Protein AF-A0AA39JSB5-F1 (afdb_monomer)

Foldseek 3Di:
DCPPKDKDFPPVCVVVLVVLVVPADPVLLVVLVVCVVVVNLDPPPDPSVVSNSVSVVGIDTQPCVPPPDPNVVVVVVVVLVVCCVVVNDDDDDDDDDDDPPPPPVD

Nearest PDB structures (foldseek):
  6n62-assembly1_F  TM=3.668E-01  e=5.712E+00  Escherichia coli

Organism: Armillaria tabescens (NCBI:txid1929756)

Radius of gyration: 24.2 Å; Cα contacts (8 Å, |Δi|>4): 65; chains: 1; bounding box: 66×37×50 Å

Secondary structure (DSSP, 8-state):
--TT-EEE--GGGHHHHHHHHHHS-HHHHHHHHHHHHTT--S---SHHHHHHHHHHHH-EEE-TTSTT-HHHHHHHHHHHHHHHHHH-PPPP-------GGG-TT-

Mean predicted aligned error: 11.79 Å

Structure (mmCIF, N/CA/C/O backbone):
data_AF-A0AA39JSB5-F1
#
_entry.id   AF-A0AA39JSB5-F1
#
loop_
_atom_site.group_PDB
_atom_site.id
_atom_site.type_symbol
_atom_site.label_atom_id
_atom_site.label_alt_id
_atom_site.label_comp_id
_atom_site.label_asym_id
_atom_site.label_entity_id
_atom_site.label_seq_id
_atom_site.pdbx_PDB_ins_code
_atom_site.Cartn_x
_atom_site.Cartn_y
_atom_site.Cartn_z
_atom_site.occupancy
_atom_site.B_iso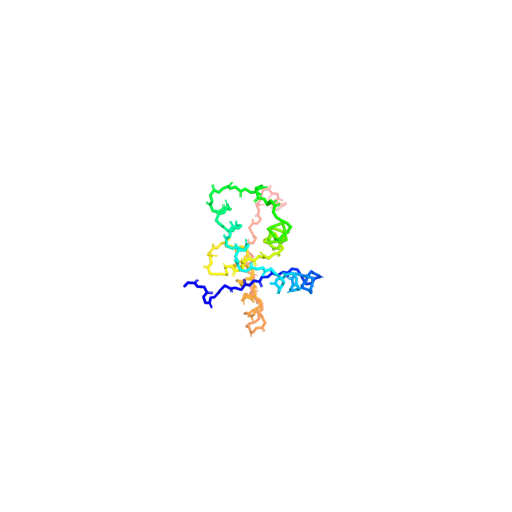_or_equiv
_atom_site.auth_seq_id
_atom_site.auth_comp_id
_atom_site.auth_asym_id
_atom_site.auth_atom_id
_atom_site.pdbx_PDB_model_num
ATOM 1 N N . MET A 1 1 ? -17.207 -0.262 -5.911 1.00 43.06 1 MET A N 1
ATOM 2 C CA . MET A 1 1 ? -15.891 0.424 -5.897 1.00 43.06 1 MET A CA 1
ATOM 3 C C . MET A 1 1 ? -14.886 -0.124 -4.862 1.00 43.06 1 MET A C 1
ATOM 5 O O . MET A 1 1 ? -13.810 0.439 -4.756 1.00 43.06 1 MET A O 1
ATOM 9 N N . LEU A 1 2 ? -15.165 -1.223 -4.135 1.00 50.91 2 LEU A N 1
ATOM 10 C CA . LEU A 1 2 ? -14.267 -1.774 -3.091 1.00 50.91 2 LEU A CA 1
ATOM 11 C C . LEU A 1 2 ? -13.496 -3.044 -3.505 1.00 50.91 2 LEU A C 1
ATOM 13 O O . LEU A 1 2 ? -12.638 -3.518 -2.771 1.00 50.91 2 LEU A O 1
ATOM 17 N N . LEU A 1 3 ? -13.769 -3.587 -4.694 1.00 52.03 3 LEU A N 1
ATOM 18 C CA . LEU A 1 3 ? -13.309 -4.916 -5.131 1.00 52.03 3 LEU A CA 1
ATOM 19 C C . LEU A 1 3 ? -11.785 -5.025 -5.360 1.00 52.03 3 LEU A C 1
ATOM 21 O O . LEU A 1 3 ? -11.281 -6.104 -5.646 1.00 52.03 3 LEU A O 1
ATOM 25 N N . ARG A 1 4 ? -11.044 -3.914 -5.257 1.00 60.09 4 ARG A N 1
ATOM 26 C CA . ARG A 1 4 ? -9.580 -3.857 -5.433 1.00 60.09 4 ARG A CA 1
ATOM 27 C C . ARG A 1 4 ? -8.861 -3.139 -4.288 1.00 60.09 4 ARG A C 1
ATOM 29 O O . ARG A 1 4 ? -7.725 -2.700 -4.455 1.00 60.09 4 ARG A O 1
ATOM 36 N N . THR A 1 5 ? -9.503 -3.005 -3.131 1.00 61.28 5 THR A N 1
ATOM 37 C CA . THR A 1 5 ? -8.871 -2.412 -1.950 1.00 61.28 5 THR A CA 1
ATOM 38 C C . THR A 1 5 ? -8.203 -3.517 -1.145 1.00 61.28 5 THR A C 1
ATOM 40 O O . THR A 1 5 ? -8.874 -4.403 -0.627 1.00 61.28 5 THR A O 1
ATOM 43 N N . SER A 1 6 ? -6.874 -3.476 -1.041 1.00 70.81 6 SER A N 1
ATOM 44 C CA . SER A 1 6 ? -6.130 -4.350 -0.127 1.00 70.81 6 SER A CA 1
ATOM 45 C C . SER A 1 6 ? -5.688 -3.559 1.099 1.00 70.81 6 SER A C 1
ATOM 47 O O . SER A 1 6 ? -5.373 -2.372 1.011 1.00 70.81 6 SER A O 1
ATOM 49 N N . LEU A 1 7 ? -5.686 -4.205 2.260 1.00 77.12 7 LEU A N 1
ATOM 50 C CA . LEU A 1 7 ? -5.230 -3.613 3.512 1.00 77.12 7 LEU A CA 1
ATOM 51 C C . LEU A 1 7 ? -3.796 -4.078 3.779 1.00 77.12 7 LEU A C 1
ATOM 53 O O . LEU A 1 7 ? -3.492 -5.265 3.661 1.00 77.12 7 LEU A O 1
ATOM 57 N N . LYS A 1 8 ? -2.898 -3.149 4.120 1.00 79.44 8 LYS A N 1
ATOM 58 C CA . LYS A 1 8 ? -1.519 -3.467 4.516 1.00 79.44 8 LYS A CA 1
ATOM 59 C C . LYS A 1 8 ? -1.251 -3.052 5.951 1.00 79.44 8 LYS A C 1
ATOM 61 O O . LYS A 1 8 ? -1.620 -1.963 6.376 1.00 7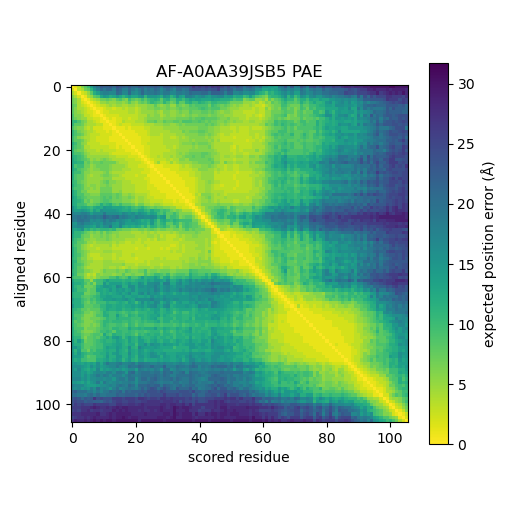9.44 8 LYS A O 1
ATOM 66 N N . VAL A 1 9 ? -0.496 -3.903 6.637 1.00 84.81 9 VAL A N 1
ATOM 67 C CA . VAL A 1 9 ? 0.017 -3.693 7.994 1.00 84.81 9 VAL A CA 1
ATOM 68 C C . VAL A 1 9 ? 1.507 -4.041 8.005 1.00 84.81 9 VAL A C 1
ATOM 70 O O . VAL A 1 9 ? 1.981 -4.831 7.181 1.00 84.81 9 VAL A O 1
ATOM 73 N N . LYS A 1 10 ? 2.282 -3.456 8.925 1.00 83.06 10 LYS A N 1
ATOM 74 C CA . LYS A 1 10 ? 3.678 -3.862 9.148 1.00 83.06 10 LYS A CA 1
ATOM 75 C C . LYS A 1 10 ? 3.737 -5.337 9.556 1.00 83.06 10 LYS A C 1
ATOM 77 O O . LYS A 1 10 ? 3.004 -5.765 10.441 1.00 83.06 10 LYS A O 1
ATOM 82 N N . ARG A 1 11 ? 4.683 -6.100 8.994 1.00 84.94 11 ARG A N 1
ATOM 83 C CA . ARG A 1 11 ? 4.834 -7.545 9.268 1.00 84.94 11 ARG A CA 1
ATOM 84 C C . ARG A 1 11 ? 4.926 -7.875 10.763 1.00 84.94 11 ARG A C 1
ATOM 86 O O . ARG A 1 11 ? 4.294 -8.823 11.206 1.00 84.94 11 ARG A O 1
ATOM 93 N N . LYS A 1 12 ? 5.672 -7.075 11.536 1.00 88.94 12 LYS A N 1
ATOM 94 C CA . LYS A 1 12 ? 5.827 -7.258 12.993 1.00 88.94 12 LYS A CA 1
ATOM 95 C C . LYS A 1 12 ? 4.504 -7.106 13.757 1.00 88.94 12 LYS A C 1
ATOM 97 O O . LYS A 1 12 ? 4.301 -7.794 14.746 1.00 88.94 12 LYS A O 1
ATOM 102 N N . SER A 1 13 ? 3.612 -6.242 13.274 1.00 86.06 13 SER A N 1
ATOM 103 C CA . SER A 1 13 ? 2.326 -5.937 13.910 1.00 86.06 13 SER A CA 1
ATOM 104 C C . SER A 1 13 ? 1.174 -6.791 13.372 1.00 86.06 13 SER A C 1
ATOM 106 O O . SER A 1 13 ? 0.078 -6.724 13.917 1.00 86.06 13 SER A O 1
ATOM 108 N N . PHE A 1 14 ? 1.395 -7.599 12.326 1.00 87.62 14 PHE A N 1
ATOM 109 C CA . PHE A 1 14 ? 0.329 -8.308 11.608 1.00 87.62 14 PHE A CA 1
ATOM 110 C C . PHE A 1 14 ? -0.544 -9.162 12.531 1.00 87.62 14 PHE A C 1
ATOM 112 O O . PHE A 1 14 ? -1.759 -9.014 12.520 1.00 87.62 14 PHE A O 1
ATOM 119 N N . MET A 1 15 ? 0.066 -10.001 13.374 1.00 88.69 15 MET A N 1
ATOM 120 C CA . MET A 1 15 ? -0.684 -10.879 14.281 1.00 88.69 15 MET A CA 1
ATOM 121 C C . MET A 1 15 ? -1.504 -10.104 15.313 1.00 88.69 15 MET A C 1
ATOM 123 O O . MET A 1 15 ? -2.618 -10.504 15.631 1.00 88.69 15 MET A O 1
ATOM 127 N N . SER A 1 16 ? -0.958 -9.001 15.828 1.00 89.25 16 SER A N 1
ATOM 128 C CA . SER A 1 16 ? -1.645 -8.150 16.802 1.00 89.25 16 SER A CA 1
ATOM 129 C C . SER A 1 16 ? -2.839 -7.453 16.159 1.00 89.25 16 SER A C 1
ATOM 131 O O . SER A 1 16 ? -3.951 -7.535 16.665 1.00 89.25 16 SER A O 1
ATOM 133 N N . VAL A 1 17 ? -2.617 -6.819 15.006 1.00 87.62 17 VAL A N 1
ATOM 134 C CA . VAL A 1 17 ? -3.651 -6.070 14.288 1.00 87.62 17 VAL A CA 1
ATOM 135 C C . VAL A 1 17 ? -4.733 -7.001 13.751 1.00 87.62 17 VAL A C 1
ATOM 137 O O . VAL A 1 17 ? -5.899 -6.648 13.824 1.00 87.62 17 VAL A O 1
ATOM 140 N N . ALA A 1 18 ? -4.389 -8.200 13.274 1.00 87.38 18 ALA A N 1
ATOM 141 C CA . ALA A 1 18 ? -5.375 -9.180 12.816 1.00 87.38 18 ALA A CA 1
ATOM 142 C C . ALA A 1 18 ? -6.295 -9.662 13.948 1.00 87.38 18 ALA A C 1
ATOM 144 O O . ALA A 1 18 ? -7.486 -9.849 13.721 1.00 87.38 18 ALA A O 1
ATOM 145 N N . ARG A 1 19 ? -5.760 -9.836 15.166 1.00 89.50 19 ARG A N 1
ATOM 146 C CA . ARG A 1 19 ? -6.567 -10.187 16.345 1.00 89.50 19 ARG A CA 1
ATOM 147 C C . ARG A 1 19 ? -7.512 -9.055 16.724 1.00 89.50 19 ARG A C 1
ATOM 149 O O . ARG A 1 19 ? -8.704 -9.307 16.806 1.00 89.50 19 ARG A O 1
ATOM 156 N N . SER A 1 20 ? -6.999 -7.830 16.859 1.00 86.12 20 SER A N 1
ATOM 157 C CA . SER A 1 20 ? -7.837 -6.653 17.126 1.00 86.12 20 SER A CA 1
ATOM 158 C C . SER A 1 20 ? -8.875 -6.417 16.024 1.00 86.12 20 SER A C 1
ATOM 160 O O . SER A 1 20 ? -10.000 -6.026 16.296 1.00 86.12 20 SER A O 1
ATOM 162 N N . PHE A 1 21 ? -8.546 -6.709 14.764 1.00 84.31 21 PHE A N 1
ATOM 163 C CA . PHE A 1 21 ? -9.501 -6.585 13.661 1.00 84.31 21 PHE A CA 1
ATOM 164 C C . PHE A 1 21 ? -10.670 -7.565 13.784 1.00 84.31 21 PHE A C 1
ATOM 166 O O . PHE A 1 21 ? -11.780 -7.242 13.382 1.00 84.31 21 PHE A O 1
ATOM 173 N N . ALA A 1 22 ? -10.425 -8.760 14.328 1.00 86.56 22 ALA A N 1
ATOM 174 C CA . ALA A 1 22 ? -11.452 -9.779 14.514 1.00 86.56 22 ALA A CA 1
ATOM 175 C C . ALA A 1 22 ? -12.348 -9.526 15.740 1.00 86.56 22 ALA A C 1
ATOM 177 O O . ALA A 1 22 ? -13.422 -10.115 15.823 1.00 86.56 22 ALA A O 1
ATOM 178 N N . THR A 1 23 ? -11.912 -8.694 16.691 1.00 86.94 23 THR A N 1
ATOM 179 C CA . THR A 1 23 ? -12.653 -8.396 17.928 1.00 86.94 23 THR A CA 1
ATOM 180 C C . THR A 1 23 ? -13.508 -7.136 17.841 1.00 86.94 23 THR A C 1
ATOM 182 O O . THR A 1 23 ? -14.439 -6.990 18.625 1.00 86.94 23 THR A O 1
ATOM 185 N N . VAL A 1 24 ? -13.209 -6.230 16.910 1.00 86.06 24 VAL A N 1
ATOM 186 C CA . VAL A 1 24 ? -13.911 -4.948 16.766 1.00 86.06 24 VAL A CA 1
ATOM 187 C C . VAL A 1 24 ? -15.308 -5.124 16.158 1.00 86.06 24 VAL A C 1
ATOM 189 O O . VAL A 1 24 ? -15.475 -5.800 15.141 1.00 86.06 24 VAL A O 1
ATOM 192 N N . SER 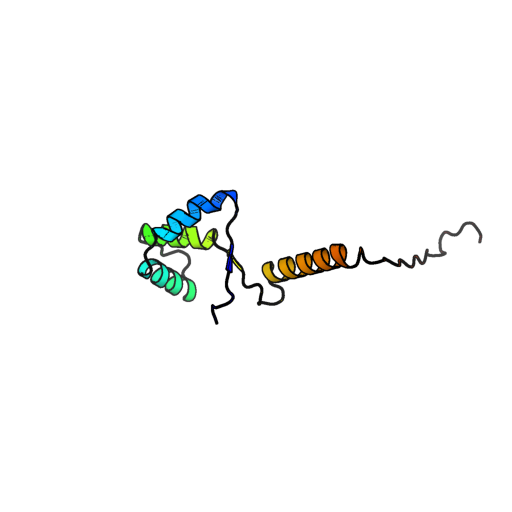A 1 25 ? -16.304 -4.458 16.754 1.00 86.69 25 SER A N 1
ATOM 193 C CA . SER A 1 25 ? -17.689 -4.450 16.275 1.00 86.69 25 SER A CA 1
ATOM 194 C C . SER A 1 25 ? -17.860 -3.597 14.999 1.00 86.69 25 SER A C 1
ATOM 196 O O . SER A 1 25 ? -17.257 -2.521 14.874 1.00 86.69 25 SER A O 1
ATOM 198 N N . PRO A 1 26 ? -18.685 -4.036 14.026 1.00 85.31 26 PRO A N 1
ATOM 199 C CA . PRO A 1 26 ? -18.995 -3.248 12.831 1.00 85.31 26 PRO A CA 1
ATOM 200 C C . PRO A 1 26 ? -19.630 -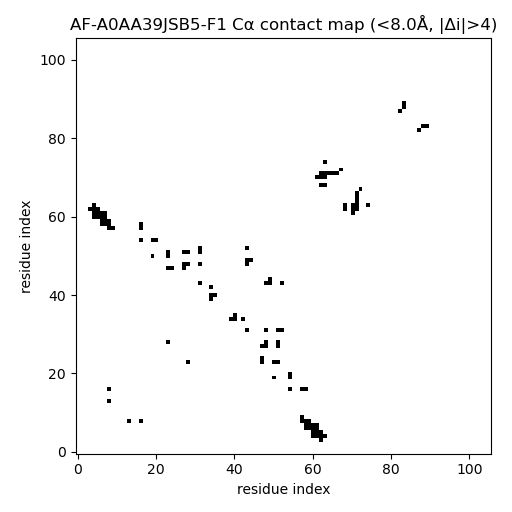1.891 13.155 1.00 85.31 26 PRO A C 1
ATOM 202 O O . PRO A 1 26 ? -19.369 -0.906 12.463 1.00 85.31 26 PRO A O 1
ATOM 205 N N . GLU A 1 27 ? -20.442 -1.828 14.211 1.00 86.12 27 GLU A N 1
ATOM 206 C CA . GLU A 1 27 ? -21.127 -0.617 14.653 1.00 86.12 27 GLU A CA 1
ATOM 207 C C . GLU A 1 27 ? -20.133 0.439 15.150 1.00 86.12 27 GLU A C 1
ATOM 209 O O . GLU A 1 27 ? -20.194 1.588 14.708 1.00 86.12 27 GLU A O 1
ATOM 214 N N . ALA A 1 28 ? -19.165 0.055 15.993 1.00 84.12 28 ALA A N 1
ATOM 215 C CA . ALA A 1 28 ? -18.116 0.969 16.448 1.00 84.12 28 ALA A CA 1
ATOM 216 C C . ALA A 1 28 ? -17.272 1.482 15.271 1.00 84.12 28 ALA A C 1
ATOM 218 O O . ALA A 1 28 ? -16.900 2.656 15.225 1.00 84.12 28 ALA A O 1
ATOM 219 N N . LEU A 1 29 ? -17.014 0.625 14.279 1.00 83.56 29 LEU A N 1
ATOM 220 C CA . LEU A 1 29 ? -16.277 1.001 13.075 1.00 83.56 29 LEU A CA 1
ATOM 221 C C . LEU A 1 29 ? -17.041 2.034 12.233 1.00 83.56 29 LEU A C 1
ATOM 223 O O . LEU A 1 29 ? -16.435 2.970 11.707 1.00 83.56 29 LEU A O 1
ATOM 227 N N . HIS A 1 30 ? -18.366 1.895 12.144 1.00 85.19 30 HIS A N 1
ATOM 228 C CA . HIS A 1 30 ? -19.224 2.849 11.450 1.00 85.19 30 HIS A CA 1
ATOM 229 C C . HIS A 1 30 ? -19.247 4.212 12.151 1.00 85.19 30 HIS A C 1
ATOM 231 O O . HIS A 1 30 ? -18.989 5.225 11.500 1.00 85.19 30 HIS A O 1
ATOM 237 N N . ILE A 1 31 ? -19.451 4.230 13.471 1.00 85.19 31 ILE A N 1
ATOM 238 C CA . ILE A 1 31 ? -19.483 5.460 14.278 1.00 85.19 31 ILE A CA 1
ATOM 239 C C . ILE A 1 31 ? -18.165 6.229 14.138 1.00 85.19 31 ILE A C 1
ATOM 241 O O . ILE A 1 31 ? -18.163 7.411 13.796 1.00 85.19 31 ILE A O 1
ATOM 245 N N . VAL A 1 32 ? -17.025 5.550 14.310 1.00 84.38 32 VAL A N 1
ATOM 246 C CA . VAL A 1 32 ? -15.703 6.183 14.173 1.00 84.38 32 VAL A CA 1
ATOM 247 C C . VAL A 1 32 ? -15.479 6.698 12.748 1.00 84.38 32 VAL A C 1
ATOM 249 O O . VAL A 1 32 ? -14.938 7.791 12.570 1.00 84.38 32 VAL A O 1
ATOM 252 N N . SER A 1 33 ? -15.922 5.960 11.724 1.00 82.44 33 SER A N 1
ATOM 253 C CA . SER A 1 33 ? -15.815 6.414 10.332 1.00 82.44 33 SER A CA 1
ATOM 254 C C . SER A 1 33 ? -16.634 7.679 10.058 1.00 82.44 33 SER A C 1
ATOM 256 O O . SER A 1 33 ? -16.168 8.569 9.344 1.00 82.44 33 SER A O 1
ATOM 258 N N . GLU A 1 34 ? -17.819 7.791 10.663 1.00 84.94 34 GLU A N 1
ATOM 259 C CA . GLU A 1 34 ? -18.687 8.955 10.525 1.00 84.94 34 GLU A CA 1
ATOM 260 C C . GLU A 1 34 ? -18.082 10.175 11.229 1.00 84.94 34 GLU A C 1
ATOM 262 O O . GLU A 1 34 ? -17.979 11.239 10.615 1.00 84.94 34 GLU A O 1
ATOM 267 N N . CYS A 1 35 ? -17.593 10.016 12.462 1.00 82.44 35 CYS A N 1
ATOM 268 C CA . CYS A 1 35 ? -16.901 11.078 13.198 1.00 82.44 35 CYS A CA 1
ATOM 269 C C . CYS A 1 35 ? -15.706 11.632 12.408 1.00 82.44 35 CYS A C 1
ATOM 271 O O . CYS A 1 35 ? -15.594 12.842 12.205 1.00 82.44 35 CYS A O 1
ATOM 273 N N . ILE A 1 36 ? -14.867 10.748 11.859 1.00 80.69 36 ILE A N 1
ATOM 274 C CA . ILE A 1 36 ? -13.711 11.151 11.047 1.00 80.69 36 ILE A CA 1
ATOM 275 C C . ILE A 1 36 ? -14.154 11.862 9.763 1.00 80.69 36 ILE A C 1
ATOM 277 O O . ILE A 1 36 ? -13.534 12.849 9.370 1.00 80.69 36 ILE A O 1
ATOM 281 N N . SER A 1 37 ? -15.236 11.411 9.119 1.00 80.50 37 SER A N 1
ATOM 282 C CA . SER A 1 37 ? -15.764 12.065 7.911 1.00 80.50 37 SER A CA 1
ATOM 283 C C . SER A 1 37 ? -16.239 13.501 8.163 1.00 80.50 37 SER A C 1
ATOM 285 O O . SER A 1 37 ? -16.151 14.345 7.272 1.00 80.50 37 SER A O 1
ATOM 287 N N . ARG A 1 38 ? -16.686 13.790 9.391 1.00 83.00 38 ARG A N 1
ATOM 288 C CA . ARG A 1 38 ? -17.097 15.124 9.849 1.00 83.00 38 ARG A CA 1
ATOM 289 C C . ARG A 1 38 ? -15.913 15.998 10.288 1.00 83.00 38 ARG A 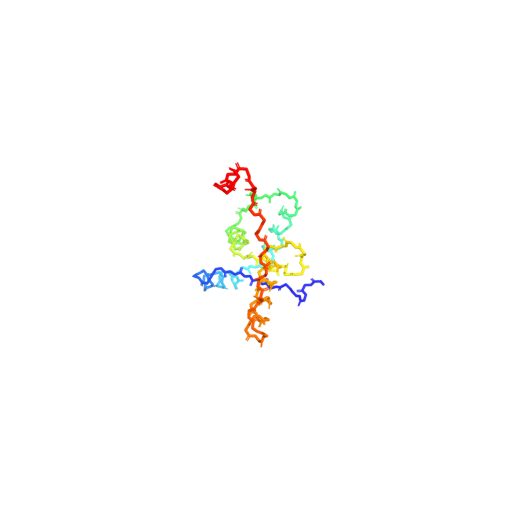C 1
ATOM 291 O O . ARG A 1 38 ? -16.104 17.188 10.516 1.00 83.00 38 ARG A O 1
ATOM 298 N N . GLY A 1 39 ? -14.701 15.439 10.357 1.00 76.50 39 GLY A N 1
ATOM 299 C CA . GLY A 1 39 ? -13.481 16.134 10.777 1.00 76.50 39 GLY A CA 1
ATOM 300 C C . GLY A 1 39 ? -13.164 16.025 12.271 1.00 76.50 39 GLY A C 1
ATOM 301 O O . GLY A 1 39 ? -12.213 16.661 12.726 1.00 76.50 39 GLY A O 1
ATOM 302 N N . ASP A 1 40 ? -13.907 15.208 13.022 1.00 75.62 40 ASP A N 1
ATOM 303 C CA . ASP A 1 40 ? -13.647 14.951 14.437 1.00 75.62 40 ASP A CA 1
ATOM 304 C C . ASP A 1 40 ? -12.642 13.801 14.597 1.00 75.62 40 ASP A C 1
ATOM 306 O O . ASP A 1 40 ? -12.931 12.633 14.335 1.00 75.62 40 ASP A O 1
ATOM 310 N N . TYR A 1 41 ? -11.430 14.138 15.043 1.00 63.94 41 TYR A N 1
ATOM 311 C CA . TYR A 1 41 ? -10.328 13.183 15.228 1.00 63.94 41 TYR A CA 1
ATOM 312 C C . TYR A 1 41 ? -10.172 12.688 16.678 1.00 63.94 41 TYR A C 1
ATOM 314 O O . TYR A 1 41 ? -9.302 11.857 16.949 1.00 63.94 41 TYR A O 1
ATOM 322 N N . THR A 1 42 ? -10.955 13.218 17.623 1.00 60.28 42 THR A N 1
ATOM 323 C CA . THR A 1 42 ? -10.676 13.122 19.071 1.00 60.28 42 THR A CA 1
ATOM 324 C C . THR A 1 42 ? -11.771 12.457 19.903 1.00 60.28 42 THR A C 1
ATOM 326 O O . THR A 1 42 ? -11.504 12.070 21.040 1.00 60.28 42 THR A O 1
ATOM 329 N N . THR A 1 43 ? -12.972 12.258 19.369 1.00 63.06 43 THR A N 1
ATOM 330 C CA . THR A 1 43 ? -14.124 11.704 20.097 1.00 63.06 43 THR A CA 1
ATOM 331 C C . THR A 1 43 ? -14.161 10.178 20.016 1.00 63.06 43 THR A C 1
ATOM 333 O O . THR A 1 43 ? -15.043 9.589 19.405 1.00 63.06 43 THR A O 1
ATOM 336 N N . ALA A 1 44 ? -13.180 9.521 20.639 1.00 64.31 44 ALA A N 1
ATOM 337 C CA . ALA A 1 44 ? -13.283 8.102 20.984 1.00 64.31 44 ALA A CA 1
ATOM 338 C C . ALA A 1 44 ? -13.638 7.995 22.472 1.00 64.31 44 ALA A C 1
ATOM 340 O O . ALA A 1 44 ? -12.762 8.055 23.345 1.00 64.31 44 ALA A O 1
ATOM 341 N N . ASN A 1 45 ? -14.933 7.892 22.758 1.00 72.06 45 ASN A N 1
ATOM 342 C CA . ASN A 1 45 ? -15.466 7.885 24.119 1.00 72.06 45 ASN A CA 1
ATOM 343 C C . ASN A 1 45 ? -15.487 6.465 24.699 1.00 72.06 45 ASN A C 1
ATOM 345 O O . ASN A 1 45 ? -15.298 6.286 25.903 1.00 72.06 45 ASN A O 1
ATOM 349 N N . ASN A 1 46 ? -15.644 5.454 23.841 1.00 79.56 46 ASN A N 1
ATOM 350 C CA . ASN A 1 46 ? -15.718 4.047 24.231 1.00 79.56 46 ASN A CA 1
ATOM 351 C C . ASN A 1 46 ? -14.347 3.340 24.063 1.00 79.56 46 ASN A C 1
ATOM 353 O O . ASN A 1 46 ? -13.619 3.646 23.113 1.00 79.56 46 ASN A O 1
ATOM 357 N N . PRO A 1 47 ? -13.946 2.389 24.935 1.00 80.81 47 PRO A N 1
ATOM 358 C CA . PRO A 1 47 ? -12.794 1.507 24.704 1.00 80.81 47 PRO A CA 1
ATOM 359 C C . PRO A 1 47 ? -12.744 0.873 23.305 1.00 80.81 47 PRO A C 1
ATOM 361 O O . PRO A 1 47 ? -11.675 0.870 22.699 1.00 80.81 47 PRO A O 1
ATOM 364 N N . GLU A 1 48 ? -13.876 0.412 22.763 1.00 81.38 48 GLU A N 1
ATOM 365 C CA . GLU A 1 48 ? -13.926 -0.171 21.411 1.00 81.38 48 GLU A CA 1
ATOM 366 C C . GLU A 1 48 ? -13.584 0.854 20.320 1.00 81.38 48 GLU A C 1
ATOM 368 O O . GLU A 1 48 ? -12.786 0.577 19.427 1.00 81.38 48 GLU A O 1
ATOM 373 N N . GLU A 1 49 ? -14.105 2.080 20.420 1.00 80.00 49 GLU A N 1
ATOM 374 C CA . GLU A 1 49 ? -13.804 3.167 19.476 1.00 80.00 49 GLU A CA 1
ATOM 375 C C . GLU A 1 49 ? -12.318 3.546 19.508 1.00 80.00 49 GLU A C 1
ATOM 377 O O . GLU A 1 49 ? -11.715 3.815 18.468 1.00 80.00 49 GLU A O 1
ATOM 382 N N . LYS A 1 50 ? -11.692 3.526 20.694 1.00 83.19 50 LYS A N 1
ATOM 383 C CA . LYS A 1 50 ? -10.243 3.755 20.838 1.00 83.19 50 LYS A CA 1
ATOM 384 C C . LYS A 1 50 ? -9.429 2.655 20.163 1.00 83.19 50 LYS A C 1
ATOM 386 O O . LYS A 1 50 ? -8.387 2.948 19.565 1.00 83.19 50 LYS A O 1
ATOM 391 N N . GLU A 1 51 ? -9.888 1.410 20.243 1.00 83.88 51 GLU A N 1
ATOM 392 C CA . GLU A 1 51 ? -9.253 0.290 19.552 1.00 83.88 51 GLU A CA 1
ATOM 393 C C . GLU A 1 51 ? -9.380 0.445 18.031 1.00 83.88 51 GLU A C 1
ATOM 395 O O . GLU A 1 51 ? -8.367 0.364 17.334 1.00 83.88 51 GLU A O 1
ATOM 400 N N . VAL A 1 52 ? -10.563 0.807 17.521 1.00 85.19 52 VAL A N 1
ATOM 401 C CA . VAL A 1 52 ? -10.779 1.118 16.095 1.00 85.19 52 VAL A CA 1
ATOM 402 C C . VAL A 1 52 ? -9.849 2.237 15.625 1.00 85.19 52 VAL A C 1
ATOM 404 O O . VAL A 1 52 ? -9.192 2.114 14.592 1.00 85.19 52 VAL A O 1
ATOM 407 N N . LEU A 1 53 ? -9.737 3.318 16.396 1.00 83.19 53 LEU A N 1
ATOM 408 C CA . LEU A 1 53 ? -8.923 4.480 16.040 1.00 83.19 53 LEU A CA 1
ATOM 409 C C . LEU A 1 53 ? -7.422 4.149 16.039 1.00 83.19 53 LEU A C 1
ATOM 411 O O . LEU A 1 53 ? -6.657 4.654 15.214 1.00 83.19 53 LEU A O 1
ATOM 415 N N . THR A 1 54 ? -6.993 3.254 16.930 1.00 83.44 54 THR A N 1
ATOM 416 C CA . THR A 1 54 ? -5.630 2.700 16.933 1.00 83.44 54 THR A CA 1
ATOM 417 C C . THR A 1 54 ? -5.404 1.810 15.713 1.00 83.44 54 THR A C 1
ATOM 419 O O . THR A 1 54 ? -4.378 1.914 15.038 1.00 83.44 54 THR A O 1
ATOM 422 N N . LEU A 1 55 ? -6.391 0.986 15.377 1.00 84.06 55 LEU A N 1
ATOM 423 C CA . LEU A 1 55 ? -6.345 0.071 14.250 1.00 84.06 55 LEU A CA 1
ATOM 424 C C . LEU A 1 55 ? -6.305 0.815 12.904 1.00 84.06 55 LEU A C 1
ATOM 426 O O . LEU A 1 55 ? -5.522 0.448 12.030 1.00 84.06 55 LEU A O 1
ATOM 430 N N . MET A 1 56 ? -7.035 1.925 12.762 1.00 78.50 56 MET A N 1
ATOM 431 C CA . MET A 1 56 ? -6.974 2.805 11.587 1.00 78.50 56 MET A CA 1
ATOM 432 C C . MET A 1 56 ? -5.592 3.441 11.366 1.00 78.50 56 MET A C 1
ATOM 434 O O . MET A 1 56 ? -5.216 3.701 10.225 1.00 78.50 56 MET A O 1
ATOM 438 N N . LYS A 1 57 ? -4.808 3.679 12.428 1.00 77.50 57 LYS A N 1
ATOM 439 C CA . LYS A 1 57 ? -3.429 4.194 12.301 1.00 77.50 57 LYS A CA 1
ATOM 440 C C . LYS A 1 57 ? -2.461 3.134 11.771 1.00 77.50 57 LYS A C 1
ATOM 442 O O . LYS A 1 57 ? -1.504 3.466 11.068 1.00 77.50 57 LYS A O 1
ATOM 447 N N . GLU A 1 58 ? -2.698 1.869 12.105 1.00 77.88 58 GLU A N 1
ATOM 448 C CA . GLU A 1 58 ? -1.844 0.741 11.717 1.00 77.88 58 GLU A CA 1
ATOM 449 C C . GLU A 1 58 ? -2.229 0.136 10.358 1.00 77.88 58 GLU A C 1
ATOM 451 O O . GLU A 1 58 ? -1.359 -0.336 9.615 1.00 77.88 58 GLU A O 1
ATOM 456 N N . VAL A 1 59 ? -3.517 0.170 10.007 1.00 76.00 59 VAL A N 1
ATOM 457 C CA . VAL A 1 59 ? -4.041 -0.359 8.748 1.00 76.00 59 VAL A CA 1
ATOM 458 C C . VAL A 1 59 ? -3.995 0.712 7.666 1.00 76.00 59 VAL A C 1
ATOM 460 O O . VAL A 1 59 ? -4.775 1.659 7.649 1.00 76.00 59 VAL A O 1
ATOM 463 N N . LYS A 1 60 ? -3.102 0.533 6.693 1.00 69.00 60 LYS A N 1
ATOM 464 C CA . LYS A 1 60 ? -3.059 1.382 5.500 1.00 69.00 60 LYS A CA 1
ATOM 465 C C . LYS A 1 60 ? -3.913 0.766 4.403 1.00 69.00 60 LYS A C 1
ATOM 467 O O . LYS A 1 60 ? -3.613 -0.332 3.927 1.00 69.00 60 LYS A O 1
ATOM 472 N N . ALA A 1 61 ? -4.933 1.496 3.960 1.00 69.38 61 ALA A N 1
ATOM 473 C CA . ALA A 1 61 ? -5.638 1.168 2.731 1.00 69.38 61 ALA A CA 1
ATOM 474 C C . ALA A 1 61 ? -4.681 1.353 1.544 1.00 69.38 61 ALA A C 1
ATOM 476 O O . ALA A 1 61 ? -4.191 2.448 1.269 1.00 69.38 61 ALA A O 1
ATOM 477 N N . VAL A 1 62 ? -4.373 0.260 0.852 1.00 63.00 62 VAL A N 1
ATOM 478 C CA . VAL A 1 62 ? -3.567 0.271 -0.367 1.00 63.00 62 VAL A CA 1
ATOM 479 C C . VAL A 1 62 ? -4.511 0.542 -1.526 1.00 63.00 62 VAL A C 1
ATOM 481 O O . VAL A 1 62 ? -4.994 -0.369 -2.196 1.00 63.00 62 VAL A O 1
ATOM 484 N N . THR A 1 63 ? -4.770 1.815 -1.785 1.00 61.94 63 THR A N 1
ATOM 485 C CA . THR A 1 63 ? -5.406 2.259 -3.025 1.00 61.94 63 THR A CA 1
ATOM 486 C C . THR A 1 63 ? -4.357 2.318 -4.133 1.00 61.94 63 THR A C 1
ATOM 488 O O . THR A 1 63 ? -3.952 3.382 -4.587 1.00 61.94 63 THR A O 1
ATOM 491 N N . ALA A 1 64 ? -3.889 1.149 -4.584 1.00 57.59 64 ALA A N 1
ATOM 492 C CA . ALA A 1 64 ? -2.923 1.046 -5.685 1.00 57.59 64 ALA A CA 1
ATOM 493 C C . ALA A 1 64 ? -3.416 1.719 -6.982 1.00 57.59 64 ALA A C 1
ATOM 495 O O . ALA A 1 64 ? -2.609 2.133 -7.809 1.00 57.59 64 ALA A O 1
ATOM 496 N N . THR A 1 65 ? -4.737 1.846 -7.137 1.00 61.84 65 THR A N 1
ATOM 497 C CA . THR A 1 65 ? -5.397 2.472 -8.288 1.00 61.84 65 THR A CA 1
ATOM 498 C C . THR A 1 65 ? -5.420 4.001 -8.220 1.00 61.84 65 THR A C 1
ATOM 500 O O . THR A 1 65 ? -5.698 4.624 -9.236 1.00 61.84 65 THR A O 1
ATOM 503 N N . VAL A 1 66 ? -5.123 4.624 -7.069 1.00 69.94 66 VAL A N 1
ATOM 504 C CA . VAL A 1 66 ? -5.009 6.090 -6.984 1.00 69.94 66 VAL A CA 1
ATOM 505 C C . VAL A 1 66 ? -3.639 6.495 -7.540 1.00 69.94 66 VAL A C 1
ATOM 507 O O . VAL A 1 66 ? -2.621 6.131 -6.928 1.00 69.94 66 VAL A O 1
ATOM 510 N N . PRO A 1 67 ? -3.582 7.217 -8.679 1.00 68.75 67 PRO A N 1
ATOM 511 C CA . PRO A 1 67 ? -2.326 7.670 -9.269 1.00 68.75 67 PRO A CA 1
ATOM 512 C C . PRO A 1 67 ? -1.539 8.529 -8.274 1.00 68.75 67 PRO A C 1
ATOM 514 O O . PRO A 1 67 ? -2.130 9.219 -7.448 1.00 68.75 67 PRO A O 1
ATOM 517 N N . ALA A 1 68 ? -0.207 8.462 -8.328 1.00 78.12 68 ALA A N 1
ATOM 518 C CA . ALA A 1 68 ? 0.710 9.162 -7.415 1.00 78.12 68 ALA A CA 1
ATOM 519 C C . ALA A 1 68 ? 0.596 8.791 -5.918 1.00 78.12 68 ALA A C 1
ATOM 521 O O . ALA A 1 68 ? 1.296 9.353 -5.075 1.00 78.12 68 ALA A O 1
ATOM 522 N N . SER A 1 69 ? -0.224 7.802 -5.548 1.00 77.88 69 SER A N 1
ATOM 523 C CA . SER A 1 69 ? -0.189 7.259 -4.189 1.00 77.88 69 SER A CA 1
ATOM 524 C C . SER A 1 69 ? 1.125 6.507 -3.933 1.00 77.88 69 SER A C 1
ATOM 526 O O . SER A 1 69 ? 1.704 5.879 -4.825 1.00 77.88 69 SER A O 1
ATOM 528 N N . GLY A 1 70 ? 1.590 6.479 -2.679 1.00 77.94 70 GLY A N 1
ATOM 529 C CA . GLY A 1 70 ? 2.776 5.689 -2.308 1.00 77.94 70 GLY A CA 1
ATOM 530 C C . GLY A 1 70 ? 2.626 4.188 -2.616 1.00 77.94 70 GLY A C 1
ATOM 531 O O . GLY A 1 70 ? 3.608 3.500 -2.919 1.00 77.94 70 GLY A O 1
ATOM 532 N N . ALA A 1 71 ? 1.387 3.685 -2.595 1.00 75.31 71 ALA A N 1
ATOM 533 C CA . ALA A 1 71 ? 1.034 2.343 -3.043 1.00 75.31 71 ALA A CA 1
ATOM 534 C C . ALA A 1 71 ? 1.252 2.165 -4.554 1.00 75.31 71 ALA A C 1
ATOM 536 O O . ALA A 1 71 ? 1.941 1.224 -4.948 1.00 75.31 71 ALA A O 1
ATOM 537 N N . SER A 1 72 ? 0.732 3.086 -5.372 1.00 80.38 72 SER A N 1
ATOM 538 C CA . SER A 1 72 ? 0.899 3.098 -6.832 1.00 80.38 72 SER A CA 1
ATOM 539 C C . SER A 1 72 ? 2.379 3.132 -7.234 1.00 80.38 72 SER A C 1
ATOM 541 O O . SER A 1 72 ? 2.832 2.282 -8.000 1.00 80.38 72 SER A O 1
ATOM 543 N N . HIS A 1 73 ? 3.186 3.992 -6.601 1.00 86.06 73 HIS A N 1
ATOM 544 C CA . HIS A 1 73 ? 4.638 4.020 -6.826 1.00 86.06 73 HIS A CA 1
ATOM 545 C C . HIS A 1 73 ? 5.327 2.695 -6.486 1.00 86.06 73 HIS A C 1
ATOM 547 O O . HIS A 1 73 ? 6.298 2.303 -7.130 1.00 86.06 73 HIS A O 1
ATOM 553 N N . THR A 1 74 ? 4.862 2.001 -5.448 1.00 85.44 74 THR A N 1
ATOM 554 C CA . THR A 1 74 ? 5.439 0.709 -5.059 1.00 85.44 74 THR A CA 1
ATOM 555 C C . THR A 1 74 ? 5.110 -0.377 -6.075 1.00 85.44 74 THR A C 1
ATOM 557 O O . THR A 1 74 ? 5.993 -1.162 -6.410 1.00 85.44 74 THR A O 1
ATOM 560 N N . VAL A 1 75 ? 3.875 -0.398 -6.584 1.00 85.44 75 VAL A N 1
ATOM 561 C CA . VAL A 1 75 ? 3.457 -1.316 -7.652 1.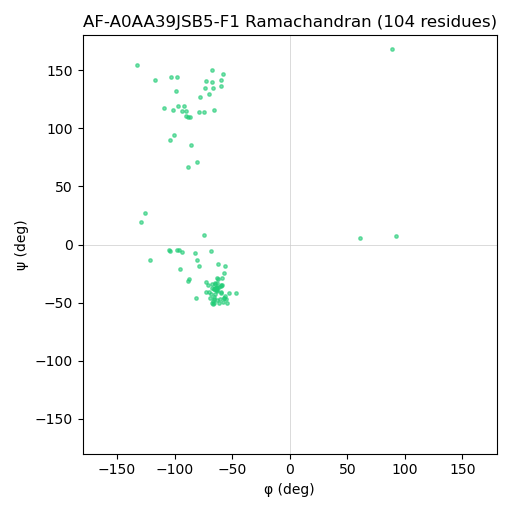00 85.44 75 VAL A CA 1
ATOM 562 C C . VAL A 1 75 ? 4.283 -1.072 -8.914 1.00 85.44 75 VAL A C 1
ATOM 564 O O . VAL A 1 75 ? 4.919 -2.002 -9.396 1.00 85.44 75 VAL A O 1
ATOM 567 N N . MET A 1 76 ? 4.391 0.182 -9.355 1.00 88.7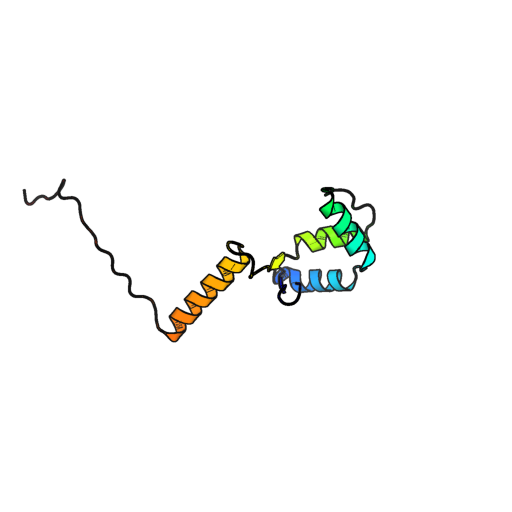5 76 MET A N 1
ATOM 568 C CA . MET A 1 76 ? 5.167 0.558 -10.541 1.00 88.75 76 MET A CA 1
ATOM 569 C C . MET A 1 76 ? 6.654 0.187 -10.415 1.00 88.75 76 MET A C 1
ATOM 571 O O . MET A 1 76 ? 7.246 -0.361 -11.338 1.00 88.75 76 MET A O 1
ATOM 575 N N . ARG A 1 77 ? 7.273 0.396 -9.242 1.00 91.38 77 ARG A N 1
ATOM 576 C CA . ARG A 1 77 ? 8.661 -0.051 -9.009 1.00 91.38 77 ARG A CA 1
ATOM 577 C C . ARG A 1 77 ? 8.813 -1.570 -9.078 1.00 91.38 77 ARG A C 1
ATOM 579 O O . ARG A 1 77 ? 9.857 -2.050 -9.504 1.00 91.38 77 ARG A O 1
ATOM 586 N N . ASN A 1 78 ? 7.824 -2.326 -8.609 1.00 90.38 78 ASN A N 1
ATOM 587 C CA . ASN A 1 78 ? 7.870 -3.785 -8.684 1.00 90.38 78 ASN A CA 1
ATOM 588 C C . ASN A 1 78 ? 7.702 -4.282 -10.120 1.00 90.38 78 ASN A C 1
ATOM 590 O O . ASN A 1 78 ? 8.361 -5.245 -10.491 1.00 90.38 78 ASN A O 1
ATOM 594 N N . GLU A 1 79 ? 6.890 -3.602 -10.924 1.00 92.56 79 GLU A N 1
ATOM 595 C CA . GLU A 1 79 ? 6.743 -3.881 -12.352 1.00 92.56 79 GLU A CA 1
ATOM 596 C C . GLU A 1 79 ? 8.056 -3.647 -13.108 1.00 92.56 79 GLU A C 1
ATOM 598 O O . GLU A 1 79 ? 8.529 -4.551 -13.789 1.00 92.56 79 GLU A O 1
ATOM 603 N N . ILE A 1 80 ? 8.721 -2.505 -12.883 1.00 92.88 80 ILE A N 1
ATOM 604 C CA . ILE A 1 80 ? 10.051 -2.224 -13.456 1.00 92.88 80 ILE A CA 1
ATOM 605 C C . ILE A 1 80 ? 11.054 -3.321 -13.077 1.00 92.88 80 ILE A C 1
ATOM 607 O O . ILE A 1 80 ? 11.789 -3.805 -13.930 1.00 92.88 80 ILE A O 1
ATOM 611 N N . ARG A 1 81 ? 11.072 -3.759 -11.811 1.00 93.44 81 ARG A N 1
ATOM 612 C CA . ARG A 1 81 ? 11.944 -4.867 -11.378 1.00 93.44 81 ARG A CA 1
ATOM 613 C C . ARG A 1 81 ? 11.607 -6.180 -12.079 1.00 93.44 81 ARG A C 1
ATOM 615 O O . ARG A 1 81 ? 12.524 -6.910 -12.425 1.00 93.44 81 ARG A O 1
ATOM 622 N N . GLY A 1 82 ? 10.323 -6.475 -12.276 1.00 94.44 82 GLY A N 1
ATOM 623 C CA . GLY A 1 82 ? 9.879 -7.653 -13.021 1.00 94.44 82 GLY A CA 1
ATOM 624 C C . GLY A 1 82 ? 10.379 -7.626 -14.464 1.00 94.44 82 GLY A C 1
ATOM 625 O O . GLY A 1 82 ? 10.980 -8.596 -14.913 1.00 94.44 82 GLY A O 1
ATOM 626 N N . LEU A 1 83 ? 10.232 -6.484 -15.141 1.00 93.88 83 LEU A N 1
ATOM 627 C CA . LEU A 1 83 ? 10.759 -6.275 -16.491 1.00 93.88 83 LEU A CA 1
ATOM 628 C C . LEU A 1 83 ? 12.280 -6.433 -16.542 1.00 93.88 83 LEU A C 1
ATOM 630 O O . LEU A 1 83 ? 12.789 -7.067 -17.454 1.00 93.88 83 LEU A O 1
ATOM 634 N N . MET A 1 84 ? 13.007 -5.923 -15.545 1.00 93.88 84 MET A N 1
ATOM 635 C CA . MET A 1 84 ? 14.463 -6.090 -15.477 1.00 93.88 84 MET A CA 1
ATOM 636 C C . MET A 1 84 ? 14.900 -7.548 -15.290 1.00 93.88 84 MET A C 1
ATOM 638 O O . MET A 1 84 ? 15.970 -7.924 -15.761 1.00 93.88 84 MET A O 1
ATOM 642 N N . ILE A 1 85 ? 14.110 -8.357 -14.578 1.00 94.19 85 ILE A N 1
ATOM 643 C CA . ILE A 1 85 ? 14.389 -9.787 -14.376 1.00 94.19 85 ILE A CA 1
ATOM 644 C C . ILE A 1 85 ? 14.123 -10.576 -15.664 1.00 94.19 85 ILE A C 1
ATOM 646 O O . ILE A 1 85 ? 14.898 -11.469 -15.989 1.00 94.19 85 ILE A O 1
ATOM 650 N N . ASP A 1 86 ? 13.047 -10.245 -16.377 1.00 95.94 86 ASP A N 1
ATOM 651 C CA . ASP A 1 86 ? 12.602 -10.964 -17.576 1.00 95.94 86 ASP A CA 1
ATOM 652 C C . ASP A 1 86 ? 13.368 -10.545 -18.843 1.00 95.94 86 ASP A C 1
ATOM 654 O O . ASP A 1 86 ? 13.846 -11.383 -19.602 1.00 95.94 86 ASP A O 1
ATOM 658 N N . GLN A 1 87 ? 13.536 -9.237 -19.049 1.00 94.19 87 GLN A N 1
ATOM 659 C CA . GLN A 1 87 ? 14.107 -8.650 -20.268 1.00 94.19 87 GLN A CA 1
ATOM 660 C C . GLN A 1 87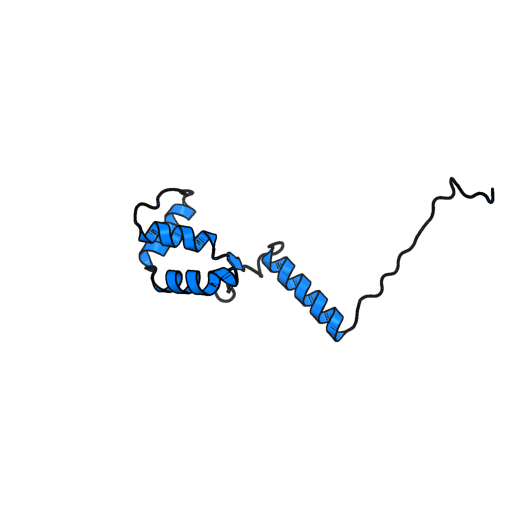 ? 15.552 -8.163 -20.092 1.00 94.19 87 GLN A C 1
ATOM 662 O O . GLN A 1 87 ? 16.192 -7.747 -21.057 1.00 94.19 87 GLN A O 1
ATOM 667 N N . GLY A 1 88 ? 16.083 -8.218 -18.868 1.00 89.50 88 GLY A N 1
ATOM 668 C CA . GLY A 1 88 ? 17.397 -7.685 -18.523 1.00 89.50 88 GLY A CA 1
ATOM 669 C C . GLY A 1 88 ? 17.368 -6.213 -18.097 1.00 89.50 88 GLY A C 1
ATOM 670 O O . GLY A 1 88 ? 16.374 -5.498 -18.225 1.00 89.50 88 GLY A O 1
ATOM 671 N N . SER A 1 89 ? 18.485 -5.743 -17.534 1.00 87.75 89 SER A N 1
ATOM 672 C CA . SER A 1 89 ? 18.615 -4.352 -17.084 1.00 87.75 89 SER A CA 1
ATOM 673 C C . SER A 1 89 ? 18.610 -3.382 -18.274 1.00 87.75 89 SER A C 1
ATOM 675 O O . SER A 1 89 ? 19.285 -3.656 -19.268 1.00 87.75 89 SER A O 1
ATOM 677 N N . PRO A 1 90 ? 17.947 -2.212 -18.172 1.00 88.12 90 PRO A N 1
ATOM 678 C CA . PRO A 1 90 ? 18.026 -1.190 -19.207 1.00 88.12 90 PRO A CA 1
ATOM 679 C C . PRO A 1 90 ? 19.475 -0.731 -19.413 1.00 88.12 90 PRO A C 1
ATOM 681 O O . PRO A 1 90 ? 20.239 -0.585 -18.454 1.00 88.12 90 PRO A O 1
ATOM 684 N N . SER A 1 91 ? 19.848 -0.490 -20.671 1.00 86.44 91 SER A N 1
ATOM 685 C CA . SER A 1 91 ? 21.120 0.144 -21.020 1.00 86.44 91 SER A CA 1
ATOM 686 C C . SER A 1 91 ? 21.026 1.653 -20.799 1.00 86.44 91 SER A C 1
ATOM 688 O O . SER A 1 91 ? 20.124 2.309 -21.318 1.00 86.44 91 SER A O 1
ATOM 690 N N . PHE A 1 92 ? 21.961 2.208 -20.031 1.00 84.56 92 PHE A N 1
ATOM 691 C CA . PHE A 1 92 ? 22.054 3.647 -19.807 1.00 84.56 92 PHE A CA 1
ATOM 692 C C . PHE A 1 92 ? 23.091 4.248 -20.752 1.00 84.56 92 PHE A C 1
ATOM 694 O O . PHE A 1 92 ? 24.270 3.907 -20.683 1.00 84.56 92 PHE A O 1
ATOM 701 N N . TYR A 1 93 ? 22.653 5.166 -21.610 1.00 88.06 93 TYR A N 1
ATOM 702 C CA . TYR A 1 93 ? 23.543 5.970 -22.440 1.00 88.06 93 TYR A CA 1
ATOM 703 C C . TYR A 1 93 ? 23.680 7.347 -21.802 1.00 88.06 93 TYR A C 1
ATOM 705 O O . TYR A 1 93 ? 22.706 8.089 -21.687 1.00 88.06 93 TYR A O 1
ATOM 713 N N . VAL A 1 94 ? 24.890 7.679 -21.361 1.00 87.69 94 VAL A N 1
ATOM 714 C CA . VAL A 1 94 ? 25.201 8.983 -20.775 1.00 87.69 94 VAL A CA 1
ATOM 715 C C . VAL A 1 94 ? 26.072 9.740 -21.764 1.00 87.69 94 VAL A C 1
ATOM 717 O O . VAL A 1 94 ? 27.178 9.308 -22.076 1.00 87.69 94 VAL A O 1
ATOM 720 N N . THR A 1 95 ? 25.574 10.873 -22.259 1.00 90.25 95 THR A N 1
ATOM 721 C CA . THR A 1 95 ? 26.397 11.809 -23.032 1.00 90.25 95 THR A CA 1
ATOM 722 C C . THR A 1 95 ? 27.018 12.795 -22.059 1.00 90.25 95 THR A C 1
ATOM 724 O O . THR A 1 95 ? 26.315 13.605 -21.457 1.00 90.25 95 THR A O 1
ATOM 727 N N . ILE A 1 96 ? 28.331 12.702 -21.878 1.00 84.94 96 ILE A N 1
ATOM 728 C CA . ILE A 1 96 ? 29.092 13.658 -21.079 1.00 84.94 96 ILE A CA 1
ATOM 729 C C . ILE A 1 96 ? 29.620 14.711 -22.048 1.00 84.94 96 ILE A C 1
ATOM 731 O O . ILE A 1 96 ? 30.422 14.390 -22.919 1.00 84.94 96 ILE A O 1
ATOM 735 N N . ASN A 1 97 ? 29.160 15.953 -21.902 1.00 84.06 97 ASN A N 1
ATOM 736 C CA . ASN A 1 97 ? 29.720 17.096 -22.615 1.00 84.06 97 ASN A CA 1
ATOM 737 C C . ASN A 1 97 ? 30.579 17.911 -21.634 1.00 84.06 97 ASN A C 1
ATOM 739 O O . ASN A 1 97 ? 30.027 18.747 -20.914 1.00 84.06 97 ASN A O 1
ATOM 743 N N . PRO A 1 98 ? 31.886 17.618 -21.506 1.00 81.06 98 PRO A N 1
ATOM 744 C CA . PRO A 1 98 ? 32.750 18.383 -20.622 1.00 81.06 98 PRO A CA 1
ATOM 745 C C . PRO A 1 98 ? 32.898 19.812 -21.151 1.00 81.06 98 PRO A C 1
ATOM 747 O O . PRO A 1 98 ? 33.114 20.034 -22.340 1.00 81.06 98 PRO A O 1
ATOM 750 N N . THR A 1 99 ? 32.785 20.789 -20.257 1.00 76.25 99 THR A N 1
ATOM 751 C CA . THR A 1 99 ? 32.982 22.195 -20.602 1.00 76.25 99 THR A CA 1
ATOM 752 C C . THR A 1 99 ? 34.461 22.462 -20.902 1.00 76.25 99 THR A C 1
ATOM 754 O O . THR A 1 99 ? 35.329 22.135 -20.097 1.00 76.25 99 THR A O 1
ATOM 757 N N . ASP A 1 100 ? 34.732 23.097 -22.040 1.00 70.19 100 ASP A N 1
ATOM 758 C CA . ASP A 1 100 ? 36.065 23.419 -22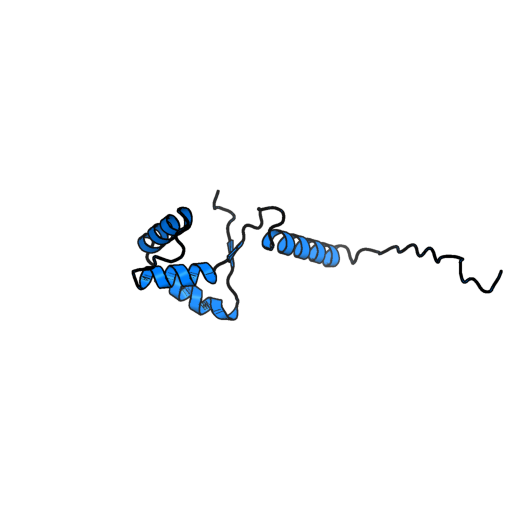.583 1.00 70.19 100 ASP A CA 1
ATOM 759 C C . ASP A 1 100 ? 36.913 24.373 -21.710 1.00 70.19 100 ASP A C 1
ATOM 761 O O . ASP A 1 100 ? 38.132 24.386 -21.839 1.00 70.19 100 ASP A O 1
ATOM 765 N N . ILE A 1 101 ? 36.300 25.094 -20.764 1.00 73.00 101 ILE A N 1
ATOM 766 C CA . ILE A 1 101 ? 36.891 26.237 -20.031 1.00 73.00 101 ILE A CA 1
ATOM 767 C C . ILE A 1 101 ? 38.218 25.919 -19.298 1.00 73.00 101 ILE A C 1
ATOM 769 O O . ILE A 1 101 ? 38.970 26.835 -18.976 1.00 73.00 101 ILE A O 1
ATOM 773 N N . TYR A 1 102 ? 38.535 24.645 -19.046 1.00 66.31 102 TYR A N 1
ATOM 774 C CA . TYR A 1 102 ? 39.783 24.209 -18.400 1.00 66.31 102 TYR A CA 1
ATOM 775 C C . TYR A 1 102 ? 40.566 23.168 -19.219 1.00 66.31 102 TYR A C 1
ATOM 777 O O . TYR A 1 102 ? 41.266 22.336 -18.641 1.00 66.31 102 TYR A O 1
ATOM 785 N N . ASN A 1 103 ? 40.430 23.154 -20.547 1.00 69.31 103 ASN A N 1
ATOM 786 C CA . ASN A 1 103 ? 41.192 22.250 -21.405 1.00 69.31 103 ASN A CA 1
ATOM 787 C C . ASN A 1 103 ? 42.661 22.724 -21.520 1.00 69.31 103 ASN A C 1
ATOM 789 O O . ASN A 1 103 ? 42.899 23.766 -22.123 1.00 69.31 103 ASN A O 1
ATOM 793 N N . PRO A 1 104 ? 43.666 21.980 -21.011 1.00 69.44 104 PRO A N 1
ATOM 794 C CA . PRO A 1 104 ? 45.077 22.398 -21.036 1.00 69.44 104 PRO A CA 1
ATOM 795 C C . PRO A 1 104 ? 45.736 22.290 -22.427 1.00 69.44 104 PRO A C 1
ATOM 797 O O . PRO A 1 104 ? 46.955 22.393 -22.538 1.00 69.44 104 PRO A O 1
ATOM 800 N N . VAL A 1 105 ? 44.948 22.006 -23.471 1.00 66.19 105 VAL A N 1
ATOM 801 C CA . VAL A 1 105 ? 45.388 21.859 -24.870 1.00 66.19 105 VAL A CA 1
ATOM 802 C C . VAL A 1 105 ? 45.192 23.157 -25.677 1.00 66.19 105 VAL A C 1
ATOM 804 O O . VAL A 1 105 ? 45.620 23.216 -26.828 1.00 66.19 105 VAL A O 1
ATOM 807 N N . VAL A 1 106 ? 44.587 24.198 -25.086 1.00 53.72 106 VAL A N 1
ATOM 808 C CA . VAL A 1 106 ? 44.529 25.560 -25.655 1.00 53.72 106 VAL A CA 1
ATOM 809 C C . VAL A 1 106 ? 45.550 26.459 -24.970 1.00 53.72 106 VAL A C 1
ATOM 811 O O . VAL A 1 106 ? 45.593 26.447 -23.720 1.00 53.72 106 VAL A O 1
#

InterPro domains:
  IPR025476 Helitron helicase-like domain [PF14214] (43-105)

Solvent-accessible surface area (backbone atoms only — not comparable to full-atom values): 6684 Å² total; per-residue (Å²): 141,66,94,74,65,46,79,45,60,57,77,92,47,38,70,60,52,54,52,54,60,72,68,59,55,72,67,48,50,49,53,52,51,50,39,46,74,76,69,47,87,76,87,55,86,46,75,66,34,44,48,48,58,52,46,57,74,54,47,43,76,35,51,49,84,41,80,90,31,76,45,23,55,51,52,53,54,50,49,55,49,50,46,32,71,75,77,43,74,84,84,83,85,82,87,81,81,79,76,67,93,78,51,89,88,113

Sequence (106 aa):
MLLRTSLKVKRKSFMSVARSFATVSPEALHIVSECISRGDYTTANNPEEKEVLTLMKEVKAVTATVPASGASHTVMRNEIRGLMIDQGSPSFYVTINPTDIYNPVV

pLDDT: mean 79.7, std 10.8, range [43.06, 95.94]